Protein AF-A0A2V8BEH9-F1 (afdb_monomer_lite)

pLDDT: mean 93.36, std 10.81, range [54.53, 98.69]

Structure (mmCIF, N/CA/C/O backbone):
data_AF-A0A2V8BEH9-F1
#
_entry.id   AF-A0A2V8BEH9-F1
#
loop_
_atom_site.group_PDB
_atom_site.id
_atom_site.type_symbol
_atom_site.label_atom_id
_atom_site.label_alt_id
_atom_site.label_comp_id
_atom_site.label_asym_id
_atom_site.label_entity_id
_atom_site.label_seq_id
_atom_site.pdbx_PDB_ins_code
_atom_site.Cartn_x
_atom_site.Cartn_y
_atom_site.Cartn_z
_atom_site.occupancy
_atom_site.B_iso_or_equiv
_atom_site.auth_seq_id
_atom_site.auth_comp_id
_atom_site.auth_asym_id
_atom_site.auth_atom_id
_atom_site.pdbx_PDB_model_num
ATOM 1 N N . MET A 1 1 ? 25.318 5.286 -17.066 1.00 54.53 1 MET A N 1
ATOM 2 C CA . MET A 1 1 ? 24.189 5.459 -16.125 1.00 54.53 1 MET A CA 1
ATOM 3 C C . MET A 1 1 ? 23.710 4.075 -15.706 1.00 54.53 1 MET A C 1
ATOM 5 O O . MET A 1 1 ? 23.445 3.265 -16.585 1.00 54.53 1 MET A O 1
ATOM 9 N N . LYS A 1 2 ? 23.702 3.744 -14.407 1.00 61.78 2 LYS A N 1
ATOM 10 C CA . LYS A 1 2 ? 23.172 2.452 -13.934 1.00 61.78 2 LYS A CA 1
ATOM 11 C C . LYS A 1 2 ? 21.651 2.480 -14.106 1.00 61.78 2 LYS A C 1
ATOM 13 O O . LYS A 1 2 ? 20.987 3.262 -13.446 1.00 61.78 2 LYS A O 1
ATOM 18 N N . THR A 1 3 ? 21.131 1.650 -15.002 1.00 82.88 3 THR A N 1
ATOM 19 C CA . THR A 1 3 ? 19.699 1.535 -15.335 1.00 82.88 3 THR A CA 1
ATOM 20 C C . THR A 1 3 ? 18.958 0.512 -14.474 1.00 82.88 3 THR A C 1
ATOM 22 O O . THR A 1 3 ? 17.800 0.215 -14.734 1.00 82.88 3 THR A O 1
ATOM 25 N N . ARG A 1 4 ? 19.632 -0.077 -13.480 1.00 88.50 4 ARG A N 1
ATOM 26 C CA . ARG A 1 4 ? 19.054 -1.115 -12.624 1.00 88.50 4 ARG A CA 1
ATOM 27 C C . ARG A 1 4 ? 18.461 -0.491 -11.363 1.00 88.50 4 ARG A C 1
ATOM 29 O O . ARG A 1 4 ? 19.084 0.430 -10.826 1.00 88.50 4 ARG A O 1
ATOM 36 N N . PRO A 1 5 ? 17.329 -1.017 -10.872 1.00 91.75 5 PRO A N 1
ATOM 37 C CA . PRO A 1 5 ? 16.760 -0.574 -9.612 1.00 91.75 5 PRO A CA 1
ATOM 38 C C . PRO A 1 5 ? 17.730 -0.843 -8.442 1.00 91.75 5 PRO A C 1
ATOM 40 O O . PRO A 1 5 ? 18.632 -1.686 -8.565 1.00 91.75 5 PRO A O 1
ATOM 43 N N . PRO A 1 6 ? 17.590 -0.117 -7.316 1.00 94.25 6 PRO A N 1
ATOM 44 C CA . PRO A 1 6 ? 18.325 -0.403 -6.088 1.00 94.25 6 PRO A CA 1
ATOM 45 C C . PRO A 1 6 ? 18.265 -1.885 -5.691 1.00 94.25 6 PRO A C 1
ATOM 47 O O . PRO A 1 6 ? 17.294 -2.589 -5.963 1.00 94.25 6 PRO A O 1
ATOM 50 N N . SER A 1 7 ? 19.312 -2.374 -5.023 1.00 94.81 7 SER A N 1
ATOM 51 C CA . SER A 1 7 ? 19.324 -3.754 -4.529 1.00 94.81 7 SER A CA 1
ATOM 52 C C . SER A 1 7 ? 18.128 -3.999 -3.605 1.00 94.81 7 SER A C 1
ATOM 54 O O . SER A 1 7 ? 17.879 -3.207 -2.701 1.00 94.81 7 SER A O 1
ATOM 56 N N . GLY A 1 8 ? 17.409 -5.101 -3.825 1.00 94.38 8 GLY A N 1
ATOM 57 C CA . GLY A 1 8 ? 16.209 -5.449 -3.059 1.00 94.38 8 GLY A CA 1
ATOM 58 C C . GLY A 1 8 ? 14.901 -4.872 -3.609 1.00 94.38 8 GLY A C 1
ATOM 59 O O . GLY A 1 8 ? 13.848 -5.167 -3.049 1.00 94.38 8 GLY A O 1
ATOM 60 N N . THR A 1 9 ? 14.928 -4.108 -4.708 1.00 95.50 9 THR A N 1
ATOM 61 C CA . THR A 1 9 ? 13.714 -3.624 -5.382 1.00 95.50 9 THR A CA 1
ATOM 62 C C . THR A 1 9 ? 13.590 -4.186 -6.802 1.00 95.50 9 THR A C 1
ATOM 64 O O . THR A 1 9 ? 14.542 -4.725 -7.372 1.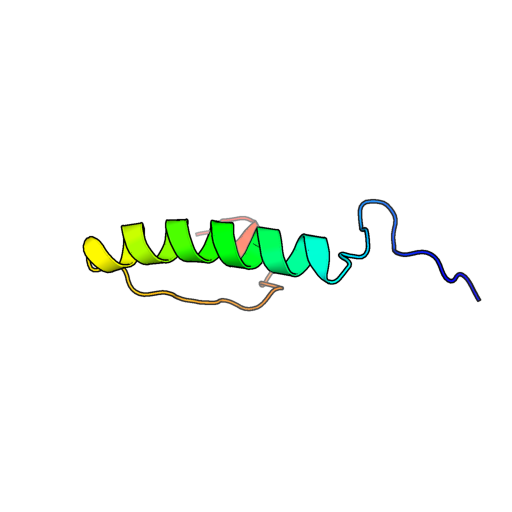00 95.50 9 THR A O 1
ATOM 67 N N . ARG A 1 10 ? 12.375 -4.133 -7.360 1.00 94.38 10 ARG A N 1
ATOM 68 C CA . ARG A 1 10 ? 12.063 -4.591 -8.720 1.00 94.38 10 ARG A CA 1
ATOM 69 C C . ARG A 1 10 ? 10.910 -3.788 -9.307 1.00 94.38 10 ARG A C 1
ATOM 71 O O . ARG A 1 10 ? 10.043 -3.339 -8.559 1.00 94.38 10 ARG A O 1
ATOM 78 N N . ASP A 1 11 ? 10.879 -3.694 -10.629 1.00 95.06 11 ASP A N 1
ATOM 79 C CA . ASP A 1 11 ? 9.739 -3.141 -11.355 1.00 95.06 11 ASP A CA 1
ATOM 80 C C . ASP A 1 11 ? 8.580 -4.145 -11.376 1.00 95.06 11 ASP A C 1
ATOM 82 O O . ASP A 1 11 ? 8.787 -5.360 -11.447 1.00 95.06 11 ASP A O 1
ATOM 86 N N . PHE A 1 12 ? 7.352 -3.631 -11.326 1.00 96.25 12 PHE A N 1
ATOM 87 C CA . PHE A 1 12 ? 6.136 -4.411 -11.539 1.00 96.25 12 PHE A CA 1
ATOM 88 C C . PHE A 1 12 ? 5.537 -4.022 -12.885 1.00 96.25 12 PHE A C 1
ATOM 90 O O . PHE A 1 12 ? 5.237 -2.853 -13.125 1.00 96.25 12 PHE A O 1
ATOM 97 N N . LEU A 1 13 ? 5.372 -5.006 -13.768 1.00 96.81 13 LEU A N 1
ATOM 98 C CA . LEU A 1 13 ? 4.804 -4.787 -15.095 1.00 96.81 13 LEU A CA 1
ATOM 99 C C . LEU A 1 13 ? 3.265 -4.790 -15.034 1.00 96.81 13 LEU A C 1
ATOM 101 O O . LEU A 1 13 ? 2.689 -5.174 -14.012 1.00 96.81 13 LEU A O 1
ATOM 105 N N . PRO A 1 14 ? 2.563 -4.389 -16.112 1.00 98.50 14 PRO A N 1
ATOM 106 C CA . PRO A 1 14 ? 1.109 -4.228 -16.076 1.00 98.50 14 PRO A CA 1
ATOM 107 C C . PRO A 1 14 ? 0.329 -5.457 -15.586 1.00 98.50 14 PRO A C 1
ATOM 109 O O . PRO A 1 14 ? -0.646 -5.303 -14.855 1.00 98.50 14 PRO A O 1
ATOM 112 N N . ASP A 1 15 ? 0.752 -6.674 -15.942 1.00 98.38 15 ASP A N 1
ATOM 113 C CA . ASP A 1 15 ? 0.110 -7.904 -15.458 1.00 98.38 15 ASP A CA 1
ATOM 114 C C . ASP A 1 15 ? 0.278 -8.112 -13.952 1.00 98.38 15 ASP A C 1
ATOM 116 O O . ASP A 1 15 ? -0.652 -8.564 -13.282 1.00 98.38 15 ASP A O 1
ATOM 120 N N . ASP A 1 16 ? 1.440 -7.762 -13.402 1.00 98.25 16 ASP A N 1
ATOM 121 C CA . ASP A 1 16 ? 1.694 -7.879 -11.969 1.00 98.25 16 ASP A CA 1
ATOM 122 C C . ASP A 1 16 ? 0.879 -6.856 -11.188 1.00 98.25 16 ASP A C 1
ATOM 124 O O . ASP A 1 16 ? 0.271 -7.202 -10.175 1.00 98.25 16 ASP A O 1
ATOM 128 N N . ILE A 1 17 ? 0.812 -5.617 -11.686 1.00 98.38 17 ILE A N 1
ATOM 129 C CA . ILE A 1 17 ? -0.023 -4.565 -11.103 1.00 98.38 17 ILE A CA 1
ATOM 130 C C . ILE A 1 17 ? -1.489 -4.998 -11.104 1.00 98.38 17 ILE A C 1
ATOM 132 O O . ILE A 1 17 ? -2.111 -5.002 -10.048 1.00 98.38 17 ILE A O 1
ATOM 136 N N . ARG A 1 18 ? -2.025 -5.469 -12.239 1.00 98.56 18 ARG A N 1
ATOM 137 C CA . ARG A 1 18 ? -3.417 -5.950 -12.321 1.00 98.56 18 ARG A CA 1
ATOM 138 C C . ARG A 1 18 ? -3.731 -7.029 -11.283 1.00 98.56 18 ARG A C 1
ATOM 1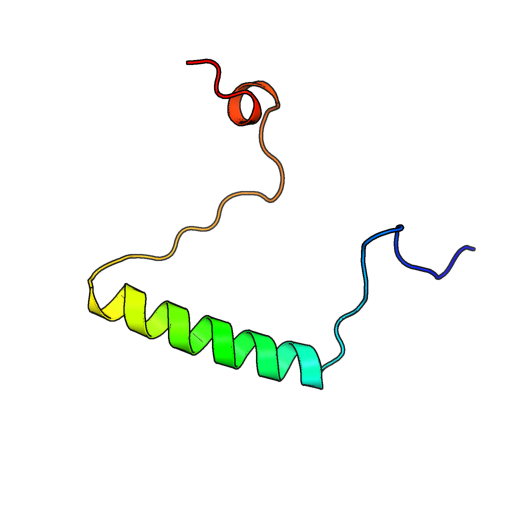40 O O . ARG A 1 18 ? -4.773 -6.972 -10.633 1.00 98.56 18 ARG A O 1
ATOM 147 N N . ARG A 1 19 ? -2.835 -8.005 -11.106 1.00 98.50 19 ARG A N 1
ATOM 148 C CA . ARG A 1 19 ? -3.008 -9.069 -10.103 1.00 98.50 19 ARG A CA 1
ATOM 149 C C . ARG A 1 19 ? -2.936 -8.528 -8.675 1.00 98.50 19 ARG A C 1
ATOM 151 O O . ARG A 1 19 ? -3.738 -8.940 -7.840 1.00 98.50 19 ARG A O 1
ATOM 158 N N . ARG A 1 20 ? -2.008 -7.609 -8.389 1.00 98.25 20 ARG A N 1
ATOM 159 C CA . ARG A 1 20 ? -1.870 -6.980 -7.064 1.00 98.25 20 ARG A CA 1
ATOM 160 C C . ARG A 1 20 ? -3.107 -6.169 -6.698 1.00 98.25 20 ARG A C 1
ATOM 162 O O . ARG A 1 20 ? -3.638 -6.374 -5.613 1.00 98.25 20 ARG A O 1
ATOM 169 N N . GLU A 1 21 ? -3.597 -5.336 -7.612 1.00 98.50 21 GLU A N 1
ATOM 170 C CA . GLU A 1 21 ? -4.810 -4.537 -7.406 1.00 98.50 21 GLU A CA 1
ATOM 171 C C . GLU A 1 21 ? -6.034 -5.415 -7.133 1.00 98.50 21 GLU A C 1
ATOM 173 O O . GLU A 1 21 ? -6.829 -5.110 -6.247 1.00 98.50 21 GLU A O 1
ATOM 178 N N . HIS A 1 22 ? 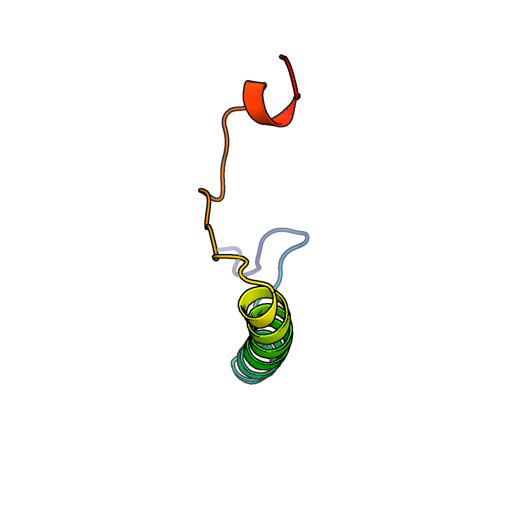-6.164 -6.553 -7.826 1.00 98.62 22 HIS A N 1
ATOM 179 C CA . HIS A 1 22 ? -7.235 -7.509 -7.545 1.00 98.62 22 HIS A CA 1
ATOM 180 C C . HIS A 1 22 ? -7.167 -8.048 -6.108 1.00 98.62 22 HIS A C 1
ATOM 182 O O . HIS A 1 22 ? -8.167 -8.025 -5.392 1.00 98.62 22 HIS A O 1
ATOM 188 N N . VAL A 1 23 ? -5.988 -8.498 -5.667 1.00 98.69 23 VAL A N 1
ATOM 189 C CA . VAL A 1 23 ? -5.799 -9.042 -4.312 1.00 98.69 23 VAL A CA 1
ATOM 190 C C . VAL A 1 23 ? -6.036 -7.972 -3.245 1.00 98.69 23 VAL A C 1
ATOM 192 O O . VAL A 1 23 ? -6.771 -8.221 -2.291 1.00 98.69 23 VAL A O 1
ATOM 195 N N . ILE A 1 24 ? -5.463 -6.776 -3.417 1.00 98.38 24 ILE A N 1
ATOM 196 C CA . ILE A 1 24 ? -5.668 -5.642 -2.503 1.00 98.38 24 ILE A CA 1
ATOM 197 C C . ILE A 1 24 ? -7.156 -5.282 -2.433 1.00 98.38 24 ILE A C 1
ATOM 199 O O . ILE A 1 24 ? -7.679 -5.068 -1.342 1.00 98.38 24 ILE A O 1
ATOM 203 N N . GLY A 1 25 ? -7.857 -5.285 -3.570 1.00 98.62 25 GLY A N 1
ATOM 204 C CA . GLY A 1 25 ? -9.294 -5.036 -3.637 1.00 98.62 25 GLY A CA 1
ATOM 205 C C . GLY A 1 25 ? -10.116 -6.038 -2.825 1.00 98.62 25 GLY A C 1
ATOM 206 O O . GLY A 1 25 ? -10.980 -5.622 -2.058 1.00 98.62 25 GLY A O 1
ATOM 207 N N . VAL A 1 26 ? -9.817 -7.339 -2.930 1.00 98.69 26 VAL A N 1
ATOM 208 C CA . VAL A 1 26 ? -10.491 -8.382 -2.133 1.00 98.69 26 VAL A CA 1
ATOM 209 C C . VAL A 1 26 ? -10.297 -8.140 -0.638 1.00 98.69 26 VAL A C 1
ATOM 211 O O . VAL A 1 26 ? -11.269 -8.179 0.116 1.00 98.69 26 VAL A O 1
ATOM 214 N N . VAL A 1 27 ? -9.063 -7.857 -0.210 1.00 98.50 27 VAL A N 1
ATOM 215 C CA . VAL A 1 27 ? -8.762 -7.558 1.196 1.00 98.50 27 VAL A CA 1
ATOM 216 C C . VAL A 1 27 ? -9.540 -6.323 1.643 1.00 98.50 27 VAL A C 1
ATOM 218 O O . VAL A 1 27 ? -10.288 -6.401 2.613 1.00 98.50 27 VAL A O 1
ATOM 221 N N . ARG A 1 28 ? -9.456 -5.215 0.901 1.00 98.38 28 ARG A N 1
ATOM 222 C CA . ARG A 1 28 ? -10.169 -3.971 1.218 1.00 98.38 28 ARG A CA 1
ATOM 223 C C . ARG A 1 28 ? -11.673 -4.196 1.396 1.00 98.38 28 ARG A C 1
ATOM 225 O O . ARG A 1 28 ? -12.213 -3.811 2.426 1.00 98.38 28 ARG A O 1
ATOM 232 N N . THR A 1 29 ? -12.328 -4.894 0.465 1.00 98.50 29 THR A N 1
ATOM 233 C CA . THR A 1 29 ? -13.772 -5.181 0.546 1.00 98.50 29 THR A CA 1
ATOM 234 C C . THR A 1 29 ? -14.152 -5.978 1.796 1.00 98.50 29 THR A C 1
ATOM 236 O O . THR A 1 29 ? -15.237 -5.779 2.346 1.00 98.50 29 THR A O 1
ATOM 239 N N . VAL A 1 30 ? -13.288 -6.886 2.263 1.00 98.62 30 VAL A N 1
ATOM 240 C CA . VAL A 1 30 ? -13.527 -7.599 3.524 1.00 98.62 30 VAL A CA 1
ATOM 241 C C . VAL A 1 30 ? -13.486 -6.624 4.696 1.00 98.62 30 VAL A C 1
ATOM 243 O O . VAL A 1 30 ? -14.426 -6.614 5.481 1.00 98.62 30 VAL A O 1
ATOM 246 N N . TYR A 1 31 ? -12.455 -5.787 4.802 1.00 98.56 31 TYR A N 1
ATOM 247 C CA . TYR A 1 31 ? -12.310 -4.842 5.916 1.00 98.56 31 TYR A CA 1
ATOM 248 C C . TYR A 1 31 ? -13.429 -3.789 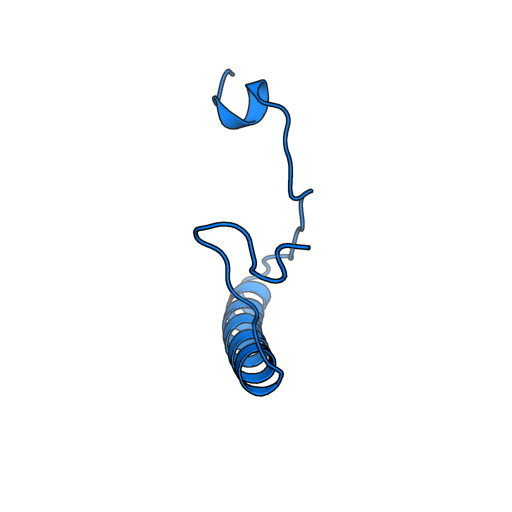5.935 1.00 98.56 31 TYR A C 1
ATOM 250 O O . TYR A 1 31 ? -14.034 -3.559 6.981 1.00 98.56 31 TYR A O 1
ATOM 258 N N . GLU A 1 32 ? -13.791 -3.231 4.780 1.00 98.25 32 GLU A N 1
ATOM 259 C CA . GLU A 1 32 ? -14.888 -2.260 4.662 1.00 98.25 32 GLU A CA 1
ATOM 260 C C . GLU A 1 32 ? -16.233 -2.846 5.128 1.00 98.25 32 GLU A C 1
ATOM 262 O O . GLU A 1 32 ? -17.032 -2.150 5.753 1.00 98.25 32 GLU A O 1
ATOM 267 N N . ARG A 1 33 ? -16.478 -4.153 4.923 1.00 98.50 33 ARG A N 1
ATOM 268 C CA . ARG A 1 33 ? -17.692 -4.832 5.422 1.00 98.50 33 ARG A CA 1
ATOM 269 C C . ARG A 1 33 ? -17.802 -4.814 6.950 1.00 98.50 33 ARG A C 1
ATOM 271 O O . ARG A 1 33 ? -18.912 -4.870 7.474 1.00 98.50 33 ARG A O 1
ATOM 278 N N . TYR A 1 34 ? -16.678 -4.747 7.656 1.00 98.44 34 TYR A N 1
ATOM 279 C CA . TYR A 1 34 ? -16.636 -4.669 9.117 1.00 98.44 34 TYR A CA 1
ATOM 280 C C . TYR A 1 34 ? -16.553 -3.225 9.638 1.00 98.44 34 TYR A C 1
ATOM 282 O O . TYR A 1 34 ? -16.355 -3.027 10.833 1.00 98.44 34 TYR A O 1
ATOM 290 N N . GLY A 1 35 ? -16.732 -2.222 8.771 1.00 98.31 35 GLY A N 1
ATOM 291 C CA . GLY A 1 35 ? -16.748 -0.810 9.157 1.00 98.31 35 GLY A CA 1
ATOM 292 C C . GLY A 1 35 ? -15.364 -0.188 9.345 1.00 98.31 35 GLY A C 1
ATOM 293 O O . GLY A 1 35 ? -15.267 0.886 9.929 1.00 98.31 35 GLY A O 1
ATOM 294 N N . PHE A 1 36 ? -14.298 -0.841 8.873 1.00 98.50 36 PHE A N 1
ATOM 295 C CA . PHE A 1 36 ? -12.969 -0.233 8.852 1.00 98.50 36 PHE A CA 1
ATOM 296 C C . PHE A 1 36 ? -12.853 0.749 7.686 1.00 98.50 36 PHE A C 1
ATOM 298 O O . PHE A 1 36 ? -13.204 0.418 6.553 1.00 98.50 36 PHE A O 1
ATOM 305 N N . GLU A 1 37 ? -12.302 1.926 7.965 1.00 97.75 37 GLU A N 1
ATOM 306 C CA . GLU A 1 37 ? -11.997 2.938 6.956 1.00 97.75 37 GLU A CA 1
ATOM 307 C C . GLU A 1 37 ? -10.515 2.872 6.555 1.00 97.75 37 GLU A C 1
ATOM 309 O O . GLU A 1 37 ? -9.651 2.624 7.404 1.00 97.75 37 GLU A O 1
ATOM 314 N N . PRO A 1 38 ? -10.186 3.080 5.269 1.00 96.81 38 PRO A N 1
ATOM 315 C CA . PRO A 1 38 ? -8.801 3.139 4.831 1.00 96.81 38 PRO A CA 1
ATOM 316 C C . PRO A 1 38 ? -8.129 4.423 5.332 1.00 96.81 38 PRO A C 1
ATOM 318 O O . PRO A 1 38 ? -8.699 5.509 5.249 1.00 96.81 38 PRO A O 1
ATOM 321 N N . ILE A 1 39 ? -6.877 4.304 5.772 1.00 97.00 39 ILE A N 1
ATOM 322 C CA . ILE A 1 39 ? -5.982 5.440 6.003 1.00 97.00 39 ILE A CA 1
ATOM 323 C C . ILE A 1 39 ? -4.661 5.190 5.282 1.00 97.00 39 ILE A C 1
ATOM 325 O O . ILE A 1 39 ? -4.205 4.051 5.177 1.00 97.00 39 ILE A O 1
ATOM 329 N N . GLU A 1 40 ? -4.046 6.258 4.794 1.00 97.00 40 GLU A N 1
ATOM 330 C CA . GLU A 1 40 ? -2.723 6.223 4.184 1.00 97.00 40 GLU A CA 1
ATOM 331 C C . GLU A 1 40 ? -1.831 7.220 4.919 1.00 97.00 40 GLU A C 1
ATOM 333 O O . GLU A 1 40 ? -2.238 8.348 5.202 1.00 97.00 40 GLU A O 1
ATOM 338 N N . THR A 1 41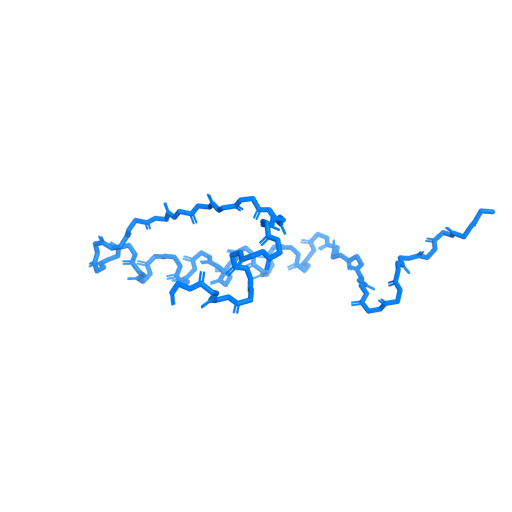 ? -0.623 6.787 5.259 1.00 96.44 41 THR A N 1
ATOM 339 C CA . THR A 1 41 ? 0.392 7.613 5.912 1.00 96.44 41 THR A CA 1
ATOM 340 C C . THR A 1 41 ? 1.559 7.827 4.951 1.00 96.44 41 THR A C 1
ATOM 342 O O . THR A 1 41 ? 1.751 7.027 4.030 1.00 96.44 41 THR A O 1
ATOM 345 N N . PRO A 1 42 ? 2.363 8.887 5.128 1.00 97.81 42 PRO A N 1
ATOM 346 C CA . PRO A 1 42 ? 3.550 9.093 4.309 1.00 97.81 42 PRO A CA 1
ATOM 347 C C . PRO A 1 42 ? 4.493 7.878 4.319 1.00 97.81 42 PRO A C 1
ATOM 349 O O . PRO A 1 42 ? 4.606 7.160 5.310 1.00 97.81 42 PRO A O 1
ATOM 352 N N . ALA A 1 43 ? 5.228 7.672 3.221 1.00 96.31 43 ALA A N 1
ATOM 353 C CA . ALA A 1 43 ? 6.194 6.570 3.097 1.00 96.31 43 ALA A CA 1
ATOM 354 C C . ALA A 1 43 ? 7.401 6.691 4.051 1.00 96.31 43 ALA A C 1
ATOM 356 O O . ALA A 1 43 ? 8.153 5.732 4.227 1.00 96.31 43 ALA A O 1
ATOM 357 N N . PHE A 1 44 ? 7.600 7.873 4.636 1.00 96.56 44 PHE A N 1
ATOM 358 C CA . PHE A 1 44 ? 8.658 8.166 5.590 1.00 96.56 44 PHE A CA 1
ATOM 359 C C . PHE A 1 44 ? 8.046 8.765 6.850 1.00 96.56 44 PHE A C 1
ATOM 361 O O . PHE A 1 44 ? 7.162 9.612 6.769 1.00 96.56 44 PHE A O 1
ATOM 368 N N . GLU A 1 45 ? 8.581 8.366 7.996 1.00 96.62 45 GLU A N 1
ATOM 369 C CA . GLU A 1 45 ? 8.213 8.877 9.314 1.00 96.62 45 GLU A CA 1
ATOM 370 C C . GLU A 1 45 ? 9.463 9.386 10.036 1.00 96.62 45 GLU A C 1
ATOM 372 O O . GLU A 1 45 ? 10.594 9.024 9.687 1.00 96.62 45 GLU A O 1
ATOM 377 N N . ASN A 1 46 ? 9.268 10.215 11.063 1.00 95.88 46 ASN A N 1
ATOM 378 C CA . ASN A 1 46 ? 10.371 10.634 11.927 1.00 95.88 46 ASN A CA 1
ATOM 379 C C . ASN A 1 46 ? 11.012 9.414 12.606 1.00 95.88 46 ASN A C 1
ATOM 381 O O . ASN A 1 46 ? 10.326 8.478 13.022 1.00 95.88 46 ASN A O 1
ATOM 385 N N . ILE A 1 47 ? 12.339 9.440 12.777 1.00 95.81 47 ILE A N 1
ATOM 386 C CA . ILE A 1 47 ? 13.072 8.320 13.388 1.00 95.81 47 ILE A CA 1
ATOM 387 C C . ILE A 1 47 ? 12.597 8.023 14.817 1.00 95.81 47 ILE A C 1
ATOM 389 O O . ILE A 1 47 ? 12.543 6.866 15.220 1.00 95.81 47 ILE A O 1
ATOM 393 N N . GLU A 1 48 ? 12.201 9.053 15.564 1.00 95.75 48 GLU A N 1
ATOM 394 C CA . GLU A 1 48 ? 11.656 8.916 16.917 1.00 95.75 48 GLU A CA 1
ATOM 395 C C . GLU A 1 48 ? 10.351 8.103 16.927 1.00 95.75 48 GLU A C 1
ATOM 397 O O . GLU A 1 48 ? 10.195 7.224 17.776 1.00 95.75 48 GLU A O 1
ATOM 402 N N . THR A 1 49 ? 9.480 8.307 15.928 1.00 93.81 49 THR A N 1
ATOM 403 C CA . THR A 1 49 ? 8.237 7.543 15.731 1.00 93.81 49 THR A CA 1
ATOM 404 C C . THR A 1 49 ? 8.530 6.065 15.470 1.00 93.81 49 THR A C 1
ATOM 406 O O . THR A 1 49 ? 7.933 5.190 16.095 1.00 93.81 49 THR A O 1
ATOM 409 N N . LEU A 1 50 ? 9.484 5.762 14.582 1.00 93.94 50 LEU A N 1
ATOM 410 C CA . LEU A 1 50 ? 9.827 4.380 14.216 1.00 93.94 50 LEU A CA 1
ATOM 411 C C . LEU A 1 50 ? 10.530 3.608 15.341 1.00 93.94 50 LEU A C 1
ATOM 413 O O . LEU A 1 50 ? 10.435 2.384 15.400 1.00 93.94 50 LEU A O 1
ATOM 417 N N . LEU A 1 51 ? 11.233 4.309 16.233 1.00 94.50 51 LEU A N 1
ATOM 418 C CA . LEU A 1 51 ? 11.895 3.709 17.395 1.00 94.50 51 LEU A CA 1
ATOM 419 C C . LEU A 1 51 ? 10.943 3.469 18.577 1.00 94.50 51 LEU A C 1
ATOM 421 O O . LEU A 1 51 ? 11.385 2.944 19.599 1.00 94.50 51 LEU A O 1
ATOM 425 N N . GLY A 1 52 ? 9.661 3.834 18.451 1.00 81.44 52 GLY A N 1
ATOM 426 C CA . GLY A 1 52 ? 8.631 3.550 19.451 1.00 81.44 52 GLY A CA 1
ATOM 427 C C . GLY A 1 52 ? 8.877 4.222 20.799 1.00 81.44 52 GLY A C 1
ATOM 428 O O . GLY A 1 52 ? 8.422 3.716 21.822 1.00 81.44 52 GLY A O 1
ATOM 429 N N . LYS A 1 53 ? 9.628 5.330 20.824 1.00 54.88 53 LYS A N 1
ATOM 430 C CA . LYS A 1 53 ? 9.866 6.072 22.061 1.00 54.88 5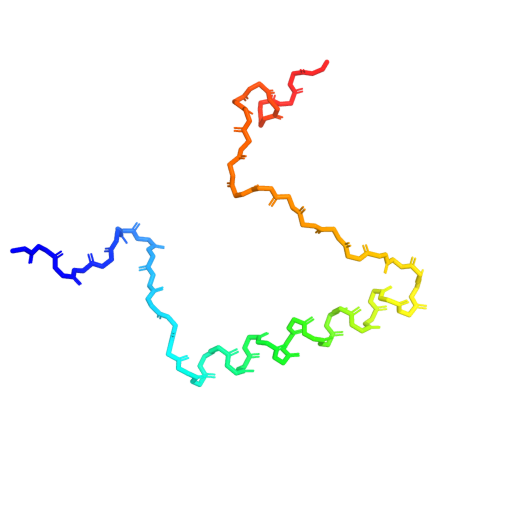3 LYS A CA 1
ATOM 431 C C . LYS A 1 53 ? 8.636 6.913 22.400 1.00 54.88 53 LYS A C 1
ATOM 433 O O . LYS A 1 53 ? 8.538 8.060 21.974 1.00 54.88 53 LYS A O 1
ATOM 438 N N . TYR A 1 54 ? 7.745 6.319 23.186 1.00 57.59 54 TYR A N 1
ATOM 439 C CA . TYR A 1 54 ? 6.768 6.999 24.033 1.00 57.59 54 TYR A CA 1
ATOM 440 C C . TYR A 1 54 ? 7.012 6.604 25.487 1.00 57.59 54 TYR A C 1
ATOM 442 O O . TYR A 1 54 ? 7.325 5.413 25.723 1.00 57.59 54 TYR A O 1
#

Radius of gyration: 16.82 Å; chains: 1; bounding box: 42×20×40 Å

Foldseek 3Di:
DPPDDPPPDDDDDPVRVVVVCVVVVVVVVVCVVVVDDDDDDDPDDDPCVVVVPD

Secondary structure (DSSP, 8-state):
---SPPTT-----HHHHHHHHHHHHHHHHHHHHTTPPP----S---HHHHTT--

Sequence (54 aa):
MKTRPPSGTRDFLPDDIRRREHVIGVVRTVYERYGFEPIETPAFENIETLLGKY